Protein AF-M1N4W1-F1 (afdb_monomer_lite)

Secondary structure (DSSP, 8-state):
-HHHHHHHHHHHGGGG-----PPPPHHHHHH-HHHHHHHHHHHTTT--SHHHHHHHHHHHHHHHHHHH-----

Foldseek 3Di:
DVVVVVVVVVVCVVVVPPPPPDQDALVNCLVDVVLLVVLCVVCPPPRDDNNVVSSVVNVVQVVCCVVPNHDPD

Organism: Bartonella australis (strain Aust/NH1) (NCBI:txid1094489)

Radius of gyration: 19.6 Å; chains: 1; bounding box: 42×53×30 Å

pLDDT: mean 83.98, std 16.58, range [53.66, 97.94]

InterPro domains:
  IPR047937 EexN-like lipoprotein [NF033894] (2-61)

Structure (mmCIF, N/CA/C/O backbone):
data_AF-M1N4W1-F1
#
_entry.id   AF-M1N4W1-F1
#
loop_
_atom_site.group_PDB
_atom_site.id
_atom_site.type_symbol
_atom_site.label_atom_id
_atom_site.label_alt_id
_atom_site.label_comp_id
_atom_site.label_asym_id
_atom_site.label_entity_id
_atom_site.label_seq_id
_atom_site.pdbx_PDB_ins_code
_atom_site.Cartn_x
_atom_site.Cartn_y
_atom_site.Cartn_z
_atom_site.occupancy
_atom_site.B_iso_or_equiv
_atom_site.auth_seq_id
_atom_site.auth_comp_id
_atom_site.auth_asym_id
_atom_site.auth_atom_id
_atom_site.pdbx_PDB_model_num
ATOM 1 N N . MET A 1 1 ? 30.199 37.823 -10.557 1.00 56.34 1 MET A N 1
ATOM 2 C CA . MET A 1 1 ? 30.257 36.373 -10.247 1.00 56.34 1 MET A CA 1
ATOM 3 C C . MET A 1 1 ? 29.109 35.887 -9.352 1.00 56.34 1 MET A C 1
ATOM 5 O O . MET A 1 1 ? 28.466 34.927 -9.739 1.00 56.34 1 MET A O 1
ATOM 9 N N . LYS A 1 2 ? 28.750 36.566 -8.245 1.00 58.50 2 LYS A N 1
ATOM 10 C CA . LYS A 1 2 ? 27.587 36.197 -7.391 1.00 58.50 2 LYS A CA 1
ATOM 11 C C . LYS A 1 2 ? 26.226 36.122 -8.114 1.00 58.50 2 LYS A C 1
ATOM 13 O O . LYS A 1 2 ? 25.432 35.242 -7.810 1.00 58.50 2 LYS A O 1
ATOM 18 N N . LYS A 1 3 ? 25.980 37.009 -9.091 1.00 57.44 3 LYS A N 1
ATOM 19 C CA . LYS A 1 3 ? 24.735 37.041 -9.886 1.00 57.44 3 LYS A CA 1
ATOM 20 C C . LYS A 1 3 ? 24.454 35.720 -10.616 1.00 57.44 3 LYS A C 1
ATOM 22 O O . LYS A 1 3 ? 23.322 35.266 -10.604 1.00 57.44 3 LYS A O 1
ATOM 27 N N . TYR A 1 4 ? 25.473 35.082 -11.191 1.00 59.91 4 TYR A N 1
ATOM 28 C CA . TYR A 1 4 ? 25.299 33.831 -11.937 1.00 59.91 4 TYR A CA 1
ATOM 29 C C . TYR A 1 4 ? 25.010 32.638 -11.019 1.00 59.91 4 TYR A C 1
ATOM 31 O O . TYR A 1 4 ? 24.191 31.796 -11.362 1.00 59.91 4 TYR A O 1
ATOM 39 N N . PHE A 1 5 ? 25.609 32.609 -9.825 1.00 59.50 5 PHE A N 1
ATOM 40 C CA . PHE A 1 5 ? 25.359 31.557 -8.837 1.00 59.50 5 PHE A CA 1
ATOM 41 C C . PHE A 1 5 ? 23.902 31.568 -8.346 1.00 59.50 5 PHE A C 1
ATOM 43 O O . PHE A 1 5 ? 23.268 30.524 -8.253 1.00 59.50 5 PHE A O 1
ATOM 50 N N . LEU A 1 6 ? 23.347 32.763 -8.117 1.00 60.50 6 LEU A N 1
ATOM 51 C CA . LEU A 1 6 ? 21.972 32.941 -7.640 1.00 60.50 6 LEU A CA 1
ATOM 52 C C . LEU A 1 6 ? 20.928 32.569 -8.714 1.00 60.50 6 LEU A C 1
ATOM 54 O O . LEU A 1 6 ? 19.891 31.985 -8.406 1.00 60.50 6 LEU A O 1
ATOM 58 N N . MET A 1 7 ? 21.230 32.834 -9.989 1.00 60.41 7 MET A N 1
ATOM 59 C CA . MET A 1 7 ? 20.364 32.437 -11.107 1.00 60.41 7 MET A CA 1
ATOM 60 C C . MET A 1 7 ? 20.336 30.918 -11.303 1.00 60.41 7 MET A C 1
ATOM 62 O O . MET A 1 7 ? 19.269 30.355 -11.537 1.00 60.41 7 MET A O 1
ATOM 66 N N . ILE A 1 8 ? 21.479 30.243 -11.141 1.00 61.28 8 ILE A N 1
ATOM 67 C CA . ILE A 1 8 ? 21.565 28.778 -11.220 1.00 61.28 8 ILE A CA 1
ATOM 68 C C . ILE A 1 8 ? 20.713 28.137 -10.114 1.00 61.28 8 ILE A C 1
ATOM 70 O O . ILE A 1 8 ? 19.919 27.246 -10.398 1.00 61.28 8 ILE A O 1
ATOM 74 N N . THR A 1 9 ? 20.778 28.635 -8.874 1.00 61.12 9 THR A N 1
ATOM 75 C CA . THR A 1 9 ? 19.977 28.081 -7.765 1.00 61.12 9 THR A CA 1
ATOM 76 C C . THR A 1 9 ? 18.462 28.205 -7.967 1.00 61.12 9 THR A C 1
ATOM 78 O O . THR A 1 9 ? 17.726 27.302 -7.581 1.00 61.12 9 THR A O 1
ATOM 81 N N . ILE A 1 10 ? 17.984 29.279 -8.607 1.00 66.81 10 ILE A N 1
ATOM 82 C CA . ILE A 1 10 ? 16.547 29.497 -8.860 1.00 66.81 10 ILE A CA 1
ATOM 83 C C . ILE A 1 10 ? 16.033 28.581 -9.980 1.00 66.81 10 ILE A C 1
ATOM 85 O O . ILE A 1 10 ? 14.932 28.047 -9.874 1.00 66.81 10 ILE A O 1
ATOM 89 N N . LEU A 1 11 ? 16.836 28.353 -11.025 1.00 61.25 11 LEU A N 1
ATOM 90 C CA . LEU A 1 11 ? 16.480 27.452 -12.129 1.00 61.25 11 LEU A CA 1
ATOM 91 C C . LEU A 1 11 ? 16.458 25.971 -11.726 1.00 61.25 11 LEU A C 1
ATOM 93 O O . LEU A 1 11 ? 15.748 25.184 -12.348 1.00 61.25 11 LEU A O 1
ATOM 97 N N . LEU A 1 12 ? 17.209 25.591 -10.688 1.00 61.31 12 LEU A N 1
ATOM 98 C CA . LEU A 1 12 ? 17.269 24.217 -10.184 1.00 61.31 12 LEU A CA 1
ATOM 99 C C . LEU A 1 12 ? 16.218 23.894 -9.113 1.00 61.31 12 LEU A C 1
ATOM 101 O O . LEU A 1 12 ? 15.883 22.727 -8.943 1.00 61.31 12 LEU A O 1
ATOM 105 N N . ALA A 1 13 ? 15.637 24.890 -8.441 1.00 59.88 13 ALA A N 1
ATOM 106 C CA . ALA A 1 13 ? 14.545 24.689 -7.483 1.00 59.88 13 ALA A CA 1
ATOM 107 C C . ALA A 1 13 ? 13.332 23.895 -8.037 1.00 59.88 13 ALA A C 1
ATOM 109 O O . ALA A 1 13 ? 12.858 22.999 -7.336 1.00 59.88 13 ALA A O 1
ATOM 110 N N . PRO A 1 14 ? 12.840 24.125 -9.275 1.00 57.31 14 PRO A N 1
ATOM 111 C CA . PRO A 1 14 ? 11.735 23.331 -9.820 1.00 57.31 14 PRO A CA 1
ATOM 112 C C . PRO A 1 14 ? 12.119 21.878 -10.150 1.00 57.31 14 PRO A C 1
ATOM 114 O O . PRO A 1 14 ? 11.240 21.020 -10.170 1.00 57.31 14 PRO A O 1
ATOM 117 N N . LEU A 1 15 ? 13.407 21.558 -10.337 1.00 57.41 15 LEU A N 1
ATOM 118 C CA . LEU A 1 15 ? 13.875 20.185 -10.596 1.00 57.41 15 LEU A CA 1
ATOM 119 C C . LEU A 1 15 ? 13.837 19.294 -9.341 1.00 57.41 15 LEU A C 1
ATOM 121 O O . LEU A 1 15 ? 13.783 18.074 -9.462 1.00 57.41 15 LEU A O 1
ATOM 125 N N . PHE A 1 16 ? 13.809 19.894 -8.146 1.00 56.12 16 PHE A N 1
ATOM 126 C CA . PHE A 1 16 ? 13.635 19.187 -6.872 1.00 56.12 16 PHE A CA 1
ATOM 127 C C . PHE A 1 16 ? 12.171 19.062 -6.443 1.00 56.12 16 PHE A C 1
ATOM 129 O O . PHE A 1 16 ? 11.885 18.477 -5.401 1.00 56.12 16 PHE A O 1
ATOM 136 N N . THR A 1 17 ? 11.225 19.527 -7.265 1.00 53.66 17 THR A N 1
ATOM 137 C CA . THR A 1 17 ? 9.817 19.131 -7.134 1.00 53.66 17 THR A CA 1
ATOM 138 C C . THR A 1 17 ? 9.610 17.741 -7.737 1.00 53.66 17 THR A C 1
ATOM 140 O O . THR A 1 17 ? 8.688 17.499 -8.510 1.00 53.66 17 THR A O 1
ATOM 143 N N . THR A 1 18 ? 10.461 16.773 -7.377 1.00 54.47 18 THR A N 1
ATOM 144 C CA . THR A 1 18 ? 10.005 15.385 -7.396 1.00 54.47 18 THR A CA 1
ATOM 145 C C . THR A 1 18 ? 8.785 15.391 -6.496 1.00 54.47 18 THR A C 1
ATOM 147 O O . THR A 1 18 ? 8.931 15.663 -5.302 1.00 54.47 18 THR A O 1
ATOM 150 N N . ALA A 1 19 ? 7.591 15.258 -7.080 1.00 56.59 19 ALA A N 1
ATOM 151 C CA . ALA A 1 19 ? 6.342 15.241 -6.341 1.00 56.59 19 ALA A CA 1
ATOM 152 C C . ALA A 1 19 ? 6.571 14.368 -5.110 1.00 56.59 19 ALA A C 1
ATOM 154 O O . ALA A 1 19 ? 6.921 13.198 -5.265 1.00 56.59 19 ALA A O 1
ATOM 155 N N . CYS A 1 20 ? 6.523 14.973 -3.919 1.00 67.75 20 CYS A N 1
ATOM 156 C CA . CYS A 1 20 ? 6.674 14.248 -2.669 1.00 67.75 20 CYS A CA 1
ATOM 157 C C . CYS A 1 20 ? 5.481 13.300 -2.649 1.00 67.75 20 CYS A C 1
ATOM 159 O O . CYS A 1 20 ? 4.351 13.717 -2.386 1.00 67.75 20 CYS A O 1
ATOM 161 N N . GLU A 1 21 ? 5.697 12.085 -3.148 1.00 80.12 21 GLU A N 1
ATOM 162 C CA . GLU A 1 21 ? 4.629 11.136 -3.366 1.00 80.12 21 GLU A CA 1
ATOM 163 C C . GLU A 1 21 ? 4.069 10.840 -1.987 1.00 80.12 21 GLU A C 1
ATOM 165 O O . GLU A 1 21 ? 4.799 10.369 -1.117 1.00 80.12 21 GLU A O 1
ATOM 170 N N . LYS A 1 22 ? 2.805 11.220 -1.759 1.00 90.06 22 LYS A N 1
ATOM 171 C CA . LYS A 1 22 ? 2.183 11.092 -0.444 1.00 90.06 22 LYS A CA 1
ATOM 172 C C . LYS A 1 22 ? 2.398 9.665 0.052 1.00 90.06 22 LYS A C 1
ATOM 174 O O . LYS A 1 22 ? 1.980 8.716 -0.613 1.00 90.06 22 LYS A O 1
ATOM 179 N N . THR A 1 23 ? 3.011 9.523 1.221 1.00 94.88 23 THR A N 1
ATOM 180 C CA . THR A 1 23 ? 3.043 8.241 1.916 1.00 94.88 23 THR A CA 1
ATOM 181 C C . THR A 1 23 ? 1.662 7.982 2.508 1.00 94.88 23 THR A C 1
ATOM 183 O O . THR A 1 23 ? 1.155 8.778 3.297 1.00 94.88 23 THR A O 1
ATOM 186 N N . TYR A 1 24 ? 1.039 6.884 2.099 1.00 96.50 24 TYR A N 1
ATOM 187 C CA . TYR A 1 24 ? -0.235 6.400 2.605 1.00 96.50 24 TYR A CA 1
ATOM 188 C C . TYR A 1 24 ? 0.015 5.315 3.645 1.00 96.50 24 TYR A C 1
ATOM 190 O O . TYR A 1 24 ? 0.799 4.385 3.431 1.00 96.50 24 TYR A O 1
ATOM 198 N N . SER A 1 25 ? -0.684 5.413 4.767 1.00 97.56 25 SER A N 1
ATOM 199 C CA . SER A 1 25 ? -0.716 4.366 5.783 1.00 97.56 25 SER A CA 1
ATOM 200 C C . SER A 1 25 ? -1.514 3.144 5.311 1.00 97.56 25 SER A C 1
ATOM 202 O O . SER A 1 25 ? -2.390 3.226 4.446 1.00 97.56 25 SER A O 1
ATOM 204 N N . LYS A 1 26 ? -1.265 1.981 5.924 1.00 96.44 26 LYS A N 1
ATOM 205 C CA . LYS A 1 26 ? -2.077 0.773 5.687 1.00 96.44 26 LYS A CA 1
ATOM 206 C C . LYS A 1 26 ? -3.546 0.973 6.086 1.00 96.44 26 LYS A C 1
ATOM 208 O O . LYS A 1 26 ? -4.431 0.384 5.474 1.00 96.44 26 LYS A O 1
ATOM 213 N N . GLU A 1 27 ? -3.831 1.794 7.098 1.00 96.81 27 GLU A N 1
ATOM 214 C CA . GLU A 1 27 ? -5.195 2.142 7.508 1.00 96.81 27 GLU A CA 1
ATOM 215 C C . GLU A 1 27 ? -5.932 2.940 6.425 1.00 96.81 27 GLU A C 1
ATOM 217 O O . GLU A 1 27 ? -7.067 2.591 6.100 1.00 96.81 27 GLU A O 1
ATOM 222 N N . GLU A 1 28 ? -5.280 3.930 5.807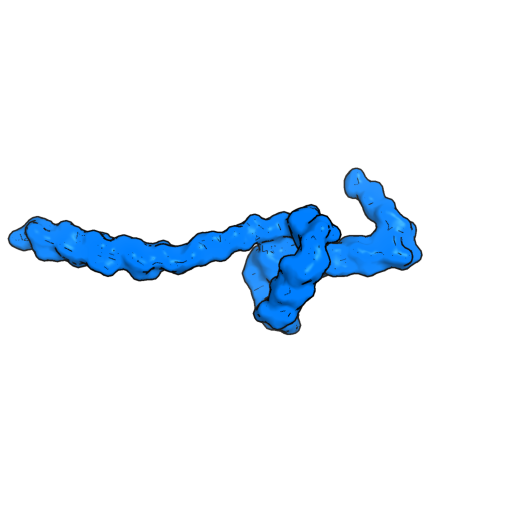 1.00 97.69 28 GLU A N 1
ATOM 223 C CA . GLU A 1 28 ? -5.843 4.660 4.660 1.00 97.69 28 GLU A CA 1
ATOM 224 C C . GLU A 1 28 ? -6.132 3.720 3.481 1.00 97.69 28 GLU A C 1
ATOM 226 O O . GLU A 1 28 ? -7.196 3.803 2.865 1.00 97.69 28 GLU A O 1
ATOM 231 N N . PHE A 1 29 ? -5.234 2.771 3.202 1.00 97.94 29 PHE A N 1
ATOM 232 C CA . PHE A 1 29 ? -5.461 1.761 2.166 1.00 97.94 29 PHE A CA 1
ATOM 233 C C . PHE A 1 29 ? -6.650 0.842 2.469 1.00 97.94 29 PHE A C 1
ATOM 235 O O . PHE A 1 29 ? -7.442 0.553 1.573 1.00 97.94 29 PHE A O 1
ATOM 242 N N . LYS A 1 30 ? -6.824 0.405 3.723 1.00 96.44 30 LYS A N 1
ATOM 243 C CA . LYS A 1 30 ? -7.975 -0.426 4.125 1.00 96.44 30 LYS A CA 1
ATOM 244 C C . LYS A 1 30 ? -9.310 0.300 3.962 1.00 96.44 30 LYS A C 1
ATOM 246 O O . LYS A 1 30 ? -10.316 -0.340 3.666 1.00 96.44 30 LYS A O 1
ATOM 251 N N . GLN A 1 31 ? -9.323 1.619 4.145 1.00 97.44 31 GLN A N 1
ATOM 252 C CA . GLN A 1 31 ? -10.523 2.445 3.989 1.00 97.44 31 GLN A CA 1
ATOM 253 C C . GLN A 1 31 ? -10.827 2.786 2.522 1.00 97.44 31 GLN A C 1
ATOM 255 O O . GLN A 1 31 ? -11.979 3.055 2.189 1.00 97.44 31 GLN A O 1
ATOM 260 N N . ASN A 1 32 ? -9.826 2.753 1.635 1.00 97.56 32 ASN A N 1
ATOM 261 C CA . ASN A 1 32 ? -9.977 3.115 0.227 1.00 97.56 32 ASN A CA 1
ATOM 262 C C . ASN A 1 32 ? -9.501 1.997 -0.715 1.00 97.56 32 ASN A C 1
ATOM 264 O O . ASN A 1 32 ? -8.343 1.935 -1.131 1.00 97.56 32 ASN A O 1
ATOM 268 N N . LYS A 1 33 ? -10.446 1.137 -1.112 1.00 96.44 33 LYS A N 1
ATOM 269 C CA . LYS A 1 33 ? -10.191 -0.011 -1.994 1.00 96.44 33 LYS A CA 1
ATOM 270 C C . LYS A 1 33 ? -9.655 0.383 -3.375 1.00 96.44 33 LYS A C 1
ATOM 272 O O . LYS A 1 33 ? -8.827 -0.338 -3.923 1.00 96.44 33 LYS A O 1
ATOM 277 N N . THR A 1 34 ? -10.121 1.496 -3.942 1.00 97.88 34 THR A N 1
ATOM 278 C CA . THR A 1 34 ? -9.658 1.962 -5.259 1.00 97.88 34 THR A CA 1
ATOM 279 C C . THR A 1 34 ? -8.185 2.338 -5.193 1.00 97.88 34 THR A C 1
ATOM 281 O O . THR A 1 34 ? -7.387 1.805 -5.958 1.00 97.88 34 THR A O 1
ATOM 284 N N . LEU A 1 35 ? -7.817 3.152 -4.200 1.00 97.38 35 LEU A N 1
ATOM 285 C CA . LEU A 1 35 ? -6.431 3.547 -3.960 1.00 97.38 35 LEU A CA 1
ATOM 286 C C . LEU A 1 35 ? -5.531 2.329 -3.705 1.00 97.38 35 LEU A C 1
ATOM 288 O O . LEU A 1 35 ? -4.437 2.245 -4.256 1.00 97.38 35 LEU A O 1
ATOM 292 N N . LEU A 1 36 ? -5.991 1.365 -2.902 1.00 97.94 36 LEU A N 1
ATOM 293 C CA . LEU A 1 36 ? -5.259 0.120 -2.662 1.00 97.94 36 LEU A CA 1
ATOM 294 C C . LEU A 1 36 ? -5.001 -0.648 -3.965 1.00 97.94 36 LEU A C 1
ATOM 296 O O . LEU A 1 36 ? -3.869 -1.048 -4.220 1.00 97.94 36 LEU A O 1
ATOM 300 N N . ASN A 1 37 ? -6.021 -0.830 -4.803 1.00 97.88 37 ASN A N 1
ATOM 301 C CA . ASN A 1 37 ? -5.884 -1.562 -6.062 1.00 97.88 37 ASN A CA 1
ATOM 302 C C . ASN A 1 37 ? -4.939 -0.863 -7.047 1.00 97.88 37 ASN A C 1
ATOM 304 O O . ASN A 1 37 ? -4.110 -1.528 -7.667 1.00 97.88 37 ASN A O 1
ATOM 308 N N . GLU A 1 38 ? -5.036 0.461 -7.173 1.00 97.38 38 GLU A N 1
ATOM 309 C CA . GLU A 1 38 ? -4.128 1.260 -8.002 1.00 97.38 38 GLU A CA 1
ATOM 310 C C . GLU A 1 38 ? -2.679 1.092 -7.554 1.00 97.38 38 GLU A C 1
ATOM 312 O O . GLU A 1 38 ? -1.790 0.853 -8.372 1.00 97.38 38 GLU A O 1
ATOM 317 N N . TRP A 1 39 ? -2.440 1.154 -6.244 1.00 96.88 39 TRP A N 1
ATOM 318 C CA . TRP A 1 39 ? -1.108 0.975 -5.687 1.00 96.88 39 TRP A CA 1
ATOM 319 C C . TRP A 1 39 ? -0.595 -0.451 -5.840 1.00 96.88 39 TRP A C 1
ATOM 321 O O . TRP A 1 39 ? 0.547 -0.629 -6.251 1.00 96.88 39 TRP A O 1
ATOM 331 N N . LEU A 1 40 ? -1.414 -1.475 -5.601 1.00 97.12 40 LEU A N 1
ATOM 332 C CA . LEU A 1 40 ? -1.019 -2.865 -5.849 1.00 97.12 40 LEU A CA 1
ATOM 333 C C . LEU A 1 40 ? -0.648 -3.089 -7.322 1.00 97.12 40 LEU A C 1
ATOM 335 O O . LEU A 1 40 ? 0.373 -3.720 -7.600 1.00 97.12 40 LEU A O 1
ATOM 339 N N . ALA A 1 41 ? -1.416 -2.521 -8.257 1.00 97.62 41 ALA A N 1
ATOM 340 C CA . ALA A 1 41 ? -1.116 -2.581 -9.685 1.00 97.62 41 ALA A CA 1
ATOM 341 C C . ALA A 1 41 ? 0.182 -1.834 -10.033 1.00 97.62 41 ALA A C 1
ATOM 343 O O . ALA A 1 41 ? 1.034 -2.384 -10.729 1.00 97.62 41 ALA A O 1
ATOM 344 N N . LYS A 1 42 ? 0.371 -0.619 -9.500 1.00 95.44 42 LYS A N 1
ATOM 345 C CA . LYS A 1 42 ? 1.591 0.185 -9.684 1.00 95.44 42 LYS A CA 1
ATOM 346 C C . LYS A 1 42 ? 2.833 -0.524 -9.141 1.00 95.44 42 LYS A C 1
ATOM 348 O O . LYS A 1 42 ? 3.895 -0.473 -9.753 1.00 95.44 42 LYS A O 1
ATOM 353 N N . CYS A 1 43 ? 2.709 -1.173 -7.990 1.00 96.00 43 CYS A N 1
ATOM 354 C CA . CYS A 1 43 ? 3.807 -1.870 -7.335 1.00 96.00 43 CYS A CA 1
ATOM 355 C C . CYS A 1 43 ? 4.165 -3.188 -8.021 1.00 96.00 43 CYS A C 1
ATOM 357 O O . CYS A 1 43 ? 5.337 -3.574 -8.029 1.00 96.00 43 CYS A O 1
ATOM 359 N N . GLY A 1 44 ? 3.170 -3.908 -8.548 1.00 93.88 44 GLY A N 1
ATOM 360 C CA . GLY A 1 44 ? 3.346 -5.264 -9.054 1.00 93.88 44 GLY A CA 1
ATOM 361 C C . GLY A 1 44 ? 4.091 -6.163 -8.056 1.00 93.88 44 GLY A C 1
ATOM 362 O O . GLY A 1 44 ? 3.989 -6.016 -6.831 1.00 93.88 44 GLY A O 1
ATOM 363 N N . MET A 1 45 ? 4.906 -7.079 -8.583 1.00 87.88 45 MET A N 1
ATOM 364 C CA . MET A 1 45 ? 5.720 -7.983 -7.759 1.00 87.88 45 MET A CA 1
ATOM 365 C C . MET A 1 45 ? 7.011 -7.339 -7.222 1.00 87.88 45 MET A C 1
ATOM 367 O O . MET A 1 45 ? 7.567 -7.836 -6.250 1.00 87.88 45 MET A O 1
ATOM 371 N N . GLY A 1 46 ? 7.489 -6.246 -7.830 1.00 89.69 46 GLY A N 1
ATOM 372 C CA . GLY A 1 46 ? 8.843 -5.721 -7.596 1.00 89.69 46 GLY A CA 1
ATOM 373 C C . GLY A 1 46 ? 8.930 -4.378 -6.871 1.00 89.69 46 GLY A C 1
ATOM 374 O O . GLY A 1 46 ? 10.014 -3.993 -6.450 1.00 89.69 46 GLY A O 1
ATOM 375 N N . GLY A 1 47 ? 7.824 -3.648 -6.710 1.00 92.62 47 GLY A N 1
ATOM 376 C CA . GLY A 1 47 ? 7.842 -2.333 -6.069 1.00 92.62 47 GLY A CA 1
ATOM 377 C C . GLY A 1 47 ? 8.231 -2.426 -4.594 1.00 92.62 47 GLY A C 1
ATOM 378 O O . GLY A 1 47 ? 7.646 -3.218 -3.854 1.00 92.62 47 GLY A O 1
ATOM 379 N N . THR A 1 48 ? 9.198 -1.622 -4.158 1.00 94.69 48 THR A N 1
ATOM 380 C CA . THR A 1 48 ? 9.742 -1.638 -2.785 1.00 94.69 48 THR A CA 1
ATOM 381 C C . THR A 1 48 ? 9.493 -0.346 -2.011 1.00 94.69 48 THR A C 1
ATOM 383 O O . THR A 1 48 ? 9.912 -0.249 -0.857 1.00 94.69 48 THR A O 1
ATOM 386 N N . SER A 1 49 ? 8.793 0.629 -2.604 1.00 94.12 49 SER A N 1
ATOM 387 C CA . SER A 1 49 ? 8.458 1.880 -1.917 1.00 94.12 49 SER A CA 1
ATOM 388 C C . SER A 1 49 ? 7.625 1.622 -0.662 1.00 94.12 49 SER A C 1
ATOM 390 O O . SER A 1 49 ? 6.944 0.600 -0.544 1.00 94.12 49 SER A O 1
ATOM 392 N N . GLU A 1 50 ? 7.651 2.567 0.273 1.00 95.88 50 GLU A N 1
ATOM 393 C CA . GLU A 1 50 ? 6.880 2.473 1.514 1.00 95.88 50 GLU A CA 1
ATOM 394 C C . GLU A 1 50 ? 5.381 2.265 1.241 1.00 95.88 50 GLU A C 1
ATOM 396 O O . GLU A 1 50 ? 4.752 1.395 1.837 1.00 95.88 50 GLU A O 1
ATOM 401 N N . ASN A 1 51 ? 4.830 2.952 0.238 1.00 96.50 51 ASN A N 1
ATOM 402 C CA . ASN A 1 51 ? 3.449 2.747 -0.199 1.00 96.50 51 ASN A CA 1
ATOM 403 C C . ASN A 1 51 ? 3.188 1.338 -0.740 1.00 96.50 51 ASN A C 1
ATOM 405 O O . ASN A 1 51 ? 2.130 0.776 -0.469 1.00 96.50 51 ASN A O 1
ATOM 409 N N . CYS A 1 52 ? 4.145 0.726 -1.446 1.00 97.19 52 CYS A N 1
ATOM 410 C CA . CYS A 1 52 ? 4.020 -0.670 -1.866 1.00 97.19 52 CYS A CA 1
ATOM 411 C C . CYS A 1 52 ? 3.993 -1.630 -0.679 1.00 97.19 52 CYS A C 1
ATOM 413 O O . CYS A 1 52 ? 3.221 -2.589 -0.676 1.00 97.19 52 CYS A O 1
ATOM 415 N N . GLN A 1 53 ? 4.819 -1.378 0.334 1.00 97.25 53 GLN A N 1
ATOM 416 C CA . GLN A 1 53 ? 4.830 -2.179 1.555 1.00 97.25 53 GLN A CA 1
ATOM 417 C C . GLN A 1 53 ? 3.512 -2.012 2.323 1.00 97.25 53 GLN A C 1
ATOM 419 O O . GLN A 1 53 ? 2.873 -3.006 2.666 1.00 97.25 53 GLN A O 1
ATOM 424 N 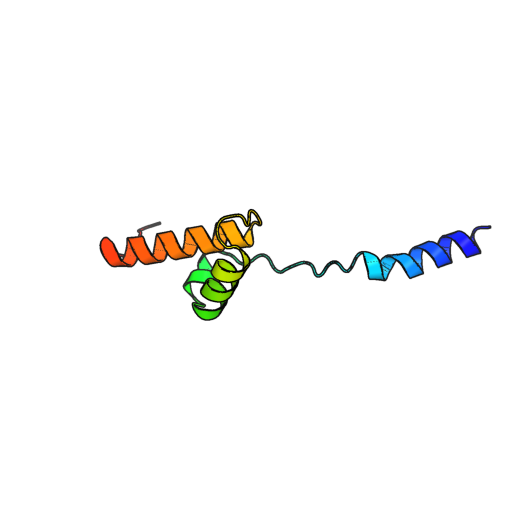N . ASN A 1 54 ? 3.043 -0.775 2.498 1.00 97.62 54 ASN A N 1
ATOM 425 C CA . ASN A 1 54 ? 1.792 -0.468 3.190 1.00 97.62 54 ASN A CA 1
ATOM 426 C C . ASN A 1 54 ? 0.562 -1.033 2.464 1.00 97.62 54 ASN A C 1
ATOM 428 O O . ASN A 1 54 ? -0.317 -1.589 3.120 1.00 97.62 54 ASN A O 1
ATOM 432 N N . ALA A 1 55 ? 0.517 -0.971 1.129 1.00 97.75 55 ALA A N 1
ATOM 433 C CA . ALA A 1 55 ? -0.540 -1.582 0.324 1.00 97.75 55 ALA A CA 1
ATOM 434 C C . ALA A 1 55 ? -0.567 -3.114 0.479 1.00 97.75 55 ALA A C 1
ATOM 436 O O . ALA A 1 55 ? -1.629 -3.700 0.690 1.00 97.75 55 ALA A O 1
ATOM 437 N N . ARG A 1 56 ? 0.600 -3.777 0.443 1.00 96.69 56 ARG A N 1
ATOM 438 C CA . ARG A 1 56 ? 0.699 -5.236 0.650 1.00 96.69 56 ARG A CA 1
ATOM 439 C C . ARG A 1 56 ? 0.285 -5.655 2.060 1.00 96.69 56 ARG A C 1
ATOM 441 O O . ARG A 1 56 ? -0.440 -6.632 2.219 1.00 96.69 56 ARG A O 1
ATOM 448 N N . LEU A 1 57 ? 0.695 -4.903 3.077 1.00 96.94 57 LEU A N 1
ATOM 449 C CA . LEU A 1 57 ? 0.263 -5.148 4.454 1.00 96.94 57 LEU A CA 1
ATOM 450 C C . LEU A 1 57 ? -1.249 -4.948 4.611 1.00 96.94 57 LEU A C 1
ATOM 452 O O . LEU A 1 57 ? -1.904 -5.743 5.281 1.00 96.94 57 LEU A O 1
ATOM 456 N N . ALA A 1 58 ? -1.816 -3.921 3.974 1.00 97.19 58 ALA A N 1
ATOM 457 C CA . ALA A 1 58 ? -3.251 -3.670 4.003 1.00 97.19 58 ALA A CA 1
ATOM 458 C C . ALA A 1 58 ? -4.048 -4.834 3.395 1.00 97.19 58 ALA A C 1
ATOM 460 O O . ALA A 1 58 ? -4.988 -5.305 4.032 1.00 97.19 58 ALA A O 1
ATOM 461 N N . ILE A 1 59 ? -3.665 -5.339 2.214 1.00 96.81 59 ILE A N 1
ATOM 462 C CA . ILE A 1 59 ? -4.378 -6.469 1.594 1.00 96.81 59 ILE A CA 1
ATOM 463 C C . ILE A 1 59 ? -4.229 -7.761 2.407 1.00 96.81 59 ILE A C 1
ATOM 465 O O . ILE A 1 59 ? -5.220 -8.457 2.606 1.00 96.81 59 ILE A O 1
ATOM 469 N N . GLN A 1 60 ? -3.049 -8.033 2.973 1.00 95.81 60 GLN A N 1
ATOM 470 C CA . GLN A 1 60 ? -2.841 -9.183 3.862 1.00 95.81 60 GLN A CA 1
ATOM 471 C C . GLN A 1 60 ? -3.706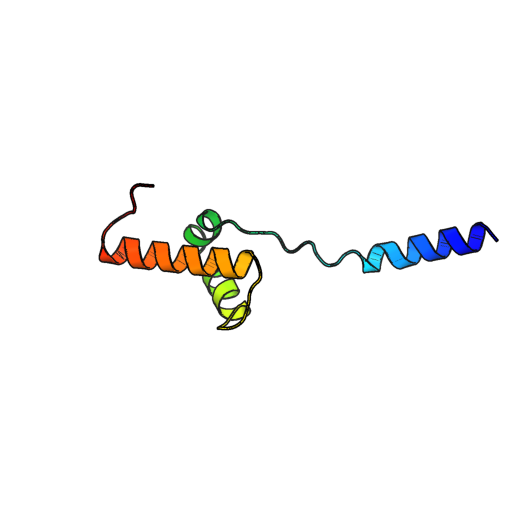 -9.106 5.128 1.00 95.81 60 GLN A C 1
ATOM 473 O O . GLN A 1 60 ? -4.258 -10.117 5.560 1.00 95.81 60 GLN A O 1
ATOM 478 N N . GLU A 1 61 ? -3.843 -7.920 5.735 1.00 95.75 61 GLU A N 1
ATOM 479 C CA . GLU A 1 61 ? -4.748 -7.705 6.872 1.00 95.75 61 GLU A CA 1
ATOM 480 C C . GLU A 1 61 ? -6.212 -7.927 6.470 1.00 95.75 61 GLU A C 1
ATOM 482 O O . GLU A 1 61 ? -6.910 -8.652 7.170 1.00 95.75 61 GLU A O 1
ATOM 487 N N . ILE A 1 62 ? -6.657 -7.391 5.327 1.00 95.31 62 ILE A N 1
ATOM 488 C CA . ILE A 1 62 ? -8.029 -7.579 4.818 1.00 95.31 62 ILE A CA 1
ATOM 489 C C . ILE A 1 62 ? -8.335 -9.059 4.579 1.00 95.31 62 ILE A C 1
ATOM 491 O O . ILE A 1 62 ? -9.397 -9.544 4.969 1.00 95.31 62 ILE A O 1
ATOM 495 N N . GLU A 1 63 ? -7.429 -9.781 3.922 1.00 94.88 63 GLU A N 1
ATOM 496 C CA . GLU A 1 63 ? -7.605 -11.205 3.635 1.00 94.88 63 GLU A CA 1
ATOM 497 C C . GLU A 1 63 ? -7.659 -12.014 4.924 1.00 94.88 63 GLU A C 1
ATOM 499 O O . GLU A 1 63 ? -8.591 -12.788 5.135 1.00 94.88 63 GLU A O 1
ATOM 504 N N . ARG A 1 64 ? -6.713 -11.783 5.832 1.00 94.62 64 ARG A N 1
ATOM 505 C CA . ARG A 1 64 ? -6.708 -12.428 7.142 1.00 94.62 64 ARG A CA 1
ATOM 506 C C . ARG A 1 64 ? -7.989 -12.135 7.920 1.00 94.62 64 ARG A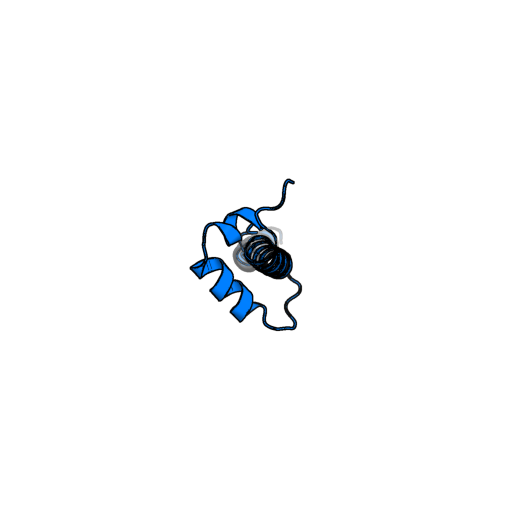 C 1
ATOM 508 O O . ARG A 1 64 ? -8.589 -13.076 8.427 1.00 94.62 64 ARG A O 1
ATOM 515 N N . ASP A 1 65 ? -8.440 -10.884 7.969 1.00 93.69 65 ASP A N 1
ATOM 516 C CA . ASP A 1 65 ? -9.671 -10.506 8.669 1.00 93.69 65 ASP A CA 1
ATOM 517 C C . ASP A 1 65 ? -10.909 -11.169 8.040 1.00 93.69 65 ASP A C 1
ATOM 519 O O . ASP A 1 65 ? -11.850 -11.535 8.745 1.00 93.69 65 ASP A O 1
ATOM 523 N N . ARG A 1 66 ? -10.895 -11.401 6.720 1.00 91.69 66 ARG A N 1
ATOM 524 C CA . ARG A 1 66 ? -11.949 -12.133 6.004 1.00 91.69 66 ARG A CA 1
ATOM 525 C C . ARG A 1 66 ? -11.994 -13.620 6.365 1.00 91.69 66 ARG A C 1
ATOM 527 O O . ARG A 1 66 ? -13.084 -14.184 6.400 1.00 91.69 66 ARG A O 1
ATOM 534 N N . PHE A 1 67 ? -10.844 -14.253 6.600 1.00 92.12 67 PHE A N 1
ATOM 535 C CA . PHE A 1 67 ? -10.759 -15.688 6.907 1.00 92.12 67 PHE A CA 1
ATOM 536 C C . PHE A 1 67 ? -10.868 -16.003 8.402 1.00 92.12 67 PHE A C 1
ATOM 538 O O . PHE A 1 67 ? -11.475 -17.005 8.771 1.00 92.12 67 PHE A O 1
ATOM 545 N N . PHE A 1 68 ? -10.289 -15.162 9.257 1.00 92.75 68 PHE A N 1
ATOM 546 C CA . PHE A 1 68 ? -10.113 -15.434 10.687 1.00 92.75 68 PHE A CA 1
ATOM 547 C C . PHE A 1 68 ? -10.871 -14.457 11.599 1.00 92.75 68 PHE A C 1
ATOM 549 O O . PHE A 1 68 ? -10.862 -14.629 12.8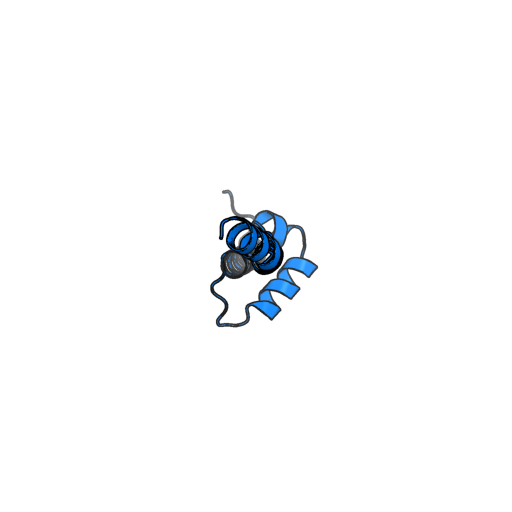17 1.00 92.75 68 PHE A O 1
ATOM 556 N N . GLY A 1 69 ? -11.548 -13.453 11.032 1.00 86.62 69 GLY A N 1
ATOM 557 C CA . GLY A 1 69 ? -12.166 -12.364 11.786 1.00 86.62 69 GLY A CA 1
ATOM 558 C C . GLY A 1 69 ? -11.178 -11.234 12.110 1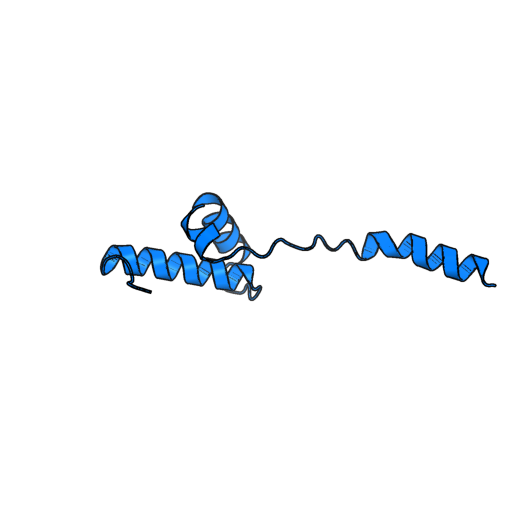.00 86.62 69 GLY A C 1
ATOM 559 O O . GLY A 1 69 ? -9.968 -11.400 11.946 1.00 86.62 69 GLY A O 1
ATOM 560 N N . PRO A 1 70 ? -11.679 -10.066 12.554 1.00 80.69 70 PRO A N 1
ATOM 561 C CA . PRO A 1 70 ? -10.870 -8.862 12.696 1.00 80.69 70 PRO A CA 1
ATOM 562 C C . PRO A 1 70 ? -9.735 -9.053 13.703 1.00 80.69 70 PRO A C 1
ATOM 564 O O . PRO A 1 70 ? -9.954 -9.435 14.857 1.00 80.69 70 PRO A O 1
ATOM 567 N N . SER A 1 71 ? -8.518 -8.723 13.277 1.00 71.38 71 SER A N 1
ATOM 568 C CA . SER A 1 71 ? -7.352 -8.656 14.150 1.00 71.38 71 SER A CA 1
ATOM 569 C C . SER A 1 71 ? -7.594 -7.718 15.327 1.00 71.38 71 SER A C 1
ATOM 571 O O . SER A 1 71 ? -7.727 -6.508 15.142 1.00 71.38 71 SER A O 1
ATOM 573 N N . LYS A 1 72 ? -7.522 -8.240 16.553 1.00 67.00 72 LYS A N 1
ATOM 574 C CA . LYS A 1 72 ? -7.303 -7.396 17.732 1.00 67.00 72 LYS A CA 1
ATOM 575 C C . LYS A 1 72 ? -5.845 -6.938 17.691 1.00 67.00 72 LYS A C 1
ATOM 577 O O . LYS A 1 72 ? -4.954 -7.735 17.969 1.00 67.00 72 LYS A O 1
ATOM 582 N N . LYS A 1 73 ? -5.602 -5.731 17.181 1.00 60.28 73 LYS A N 1
ATOM 583 C CA . LYS A 1 73 ? -4.312 -5.051 17.353 1.00 60.28 73 LYS A CA 1
ATOM 584 C C . LYS A 1 73 ? -4.205 -4.516 18.771 1.00 60.28 73 LYS A C 1
ATOM 586 O O . LYS A 1 73 ? -5.254 -4.077 19.291 1.00 60.28 73 LYS A O 1
#

Sequence (73 aa):
MKKYFLMITILLAPLFTTACEKTYSKEEFKQNKTLLNEWLAKCGMGGTSENCQNARLAIQEIERDRFFGPSKK